Protein AF-A0A2I0NKS4-F1 (afdb_monomer)

Secondary structure (DSSP, 8-state):
--PPPPPHHHHHHHHHHH-S-SEEETTEEE-HHHHHHHHHHHHHSTTSEEE--TT-S-GGG--S-HHHHHHHHHT--THHHHHHHHHHHHTTSEEEEEEE-TTT--EEEEEEE-GGG--

Structure (mmCIF, N/CA/C/O backbone):
data_AF-A0A2I0NKS4-F1
#
_entry.id   AF-A0A2I0NKS4-F1
#
loo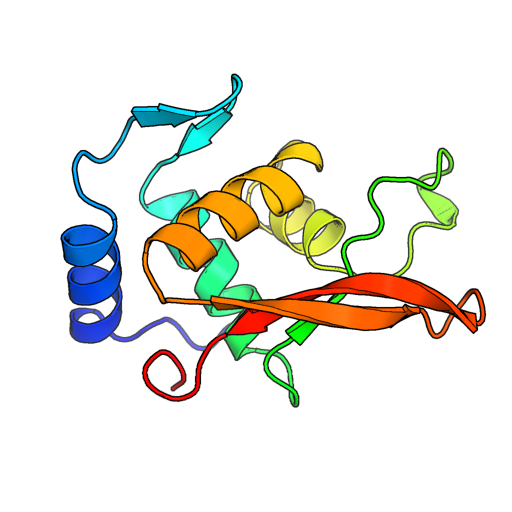p_
_atom_site.group_PDB
_atom_site.id
_atom_site.type_symbol
_atom_site.label_atom_id
_atom_site.label_alt_id
_atom_site.label_comp_id
_atom_site.label_asym_id
_atom_site.label_entity_id
_atom_site.label_seq_id
_atom_site.pdbx_PDB_ins_code
_atom_site.Cartn_x
_atom_site.Cartn_y
_atom_site.Cartn_z
_atom_site.occupancy
_atom_site.B_iso_or_equiv
_atom_site.auth_seq_id
_atom_site.auth_comp_id
_atom_site.auth_asym_id
_atom_site.auth_atom_id
_atom_site.pdbx_PDB_model_num
ATOM 1 N N . MET A 1 1 ? 7.095 7.173 13.480 1.00 52.62 1 MET A N 1
ATOM 2 C CA . MET A 1 1 ? 6.433 5.854 13.555 1.00 52.62 1 MET A CA 1
ATOM 3 C C . MET A 1 1 ? 7.513 4.798 13.375 1.00 52.62 1 MET A C 1
ATOM 5 O O . MET A 1 1 ? 8.328 4.960 12.477 1.00 52.62 1 MET A O 1
ATOM 9 N N . ASN A 1 2 ? 7.580 3.786 14.244 1.00 54.88 2 ASN A N 1
ATOM 10 C CA . ASN A 1 2 ? 8.520 2.673 14.080 1.00 54.88 2 ASN A CA 1
ATOM 11 C C . ASN A 1 2 ? 7.886 1.663 13.122 1.00 54.88 2 ASN A C 1
ATOM 13 O O . ASN A 1 2 ? 7.052 0.865 13.537 1.00 54.88 2 ASN A O 1
ATOM 17 N N . HIS A 1 3 ? 8.227 1.747 11.839 1.00 68.00 3 HIS A N 1
ATOM 18 C CA . HIS A 1 3 ? 7.816 0.741 10.866 1.00 68.00 3 HIS A CA 1
ATOM 19 C C . HIS A 1 3 ? 8.738 -0.470 10.991 1.00 68.00 3 HIS A C 1
ATOM 21 O O . HIS A 1 3 ? 9.958 -0.306 10.997 1.00 68.00 3 HIS A O 1
ATOM 27 N N . THR A 1 4 ? 8.171 -1.673 11.083 1.00 84.62 4 THR A N 1
ATOM 28 C CA . THR A 1 4 ? 8.947 -2.904 10.902 1.00 84.62 4 THR A CA 1
ATOM 29 C C . THR A 1 4 ? 9.423 -2.922 9.451 1.00 84.62 4 THR A C 1
ATOM 31 O O . THR A 1 4 ? 8.567 -2.966 8.563 1.00 84.62 4 THR A O 1
ATOM 34 N N . 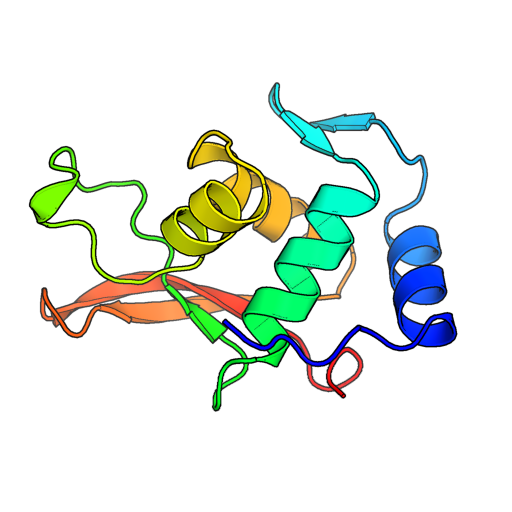PRO A 1 5 ? 10.739 -2.87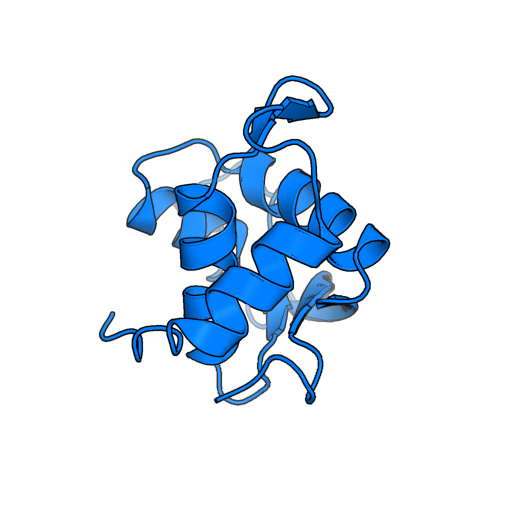2 9.178 1.00 93.12 5 PRO A N 1
ATOM 35 C CA . PRO A 1 5 ? 11.232 -2.854 7.808 1.00 93.12 5 PRO A CA 1
ATOM 36 C C . PRO A 1 5 ? 10.750 -4.087 7.047 1.00 93.12 5 PRO A C 1
ATOM 38 O O . PRO A 1 5 ? 10.771 -5.192 7.595 1.00 93.12 5 PRO A O 1
ATOM 41 N N . ILE A 1 6 ? 10.319 -3.905 5.801 1.00 96.25 6 ILE A N 1
ATOM 42 C CA . ILE A 1 6 ? 9.889 -5.029 4.965 1.00 96.25 6 ILE A CA 1
ATOM 43 C C . ILE A 1 6 ? 11.067 -5.984 4.693 1.00 96.25 6 ILE A C 1
ATOM 45 O O . ILE A 1 6 ? 12.160 -5.519 4.339 1.00 96.25 6 ILE A O 1
ATOM 49 N N . PRO A 1 7 ? 10.881 -7.312 4.831 1.00 97.19 7 PRO A N 1
ATOM 50 C CA . PRO A 1 7 ? 11.903 -8.289 4.482 1.00 97.19 7 PRO A CA 1
ATOM 51 C C . PRO A 1 7 ? 12.384 -8.118 3.029 1.00 97.19 7 PRO A C 1
ATOM 53 O O . PRO A 1 7 ? 11.555 -7.963 2.127 1.00 97.19 7 PRO A O 1
ATOM 56 N N . PRO A 1 8 ? 13.705 -8.165 2.754 1.00 96.31 8 PRO A N 1
ATOM 57 C CA . PRO A 1 8 ? 14.234 -7.905 1.413 1.00 96.31 8 PRO A CA 1
ATOM 58 C C . PRO A 1 8 ? 13.690 -8.834 0.323 1.00 96.31 8 PRO A C 1
ATOM 60 O O . PRO A 1 8 ? 13.489 -8.395 -0.805 1.00 96.31 8 PRO A O 1
ATOM 63 N N . ASN A 1 9 ? 13.440 -10.105 0.648 1.00 97.00 9 ASN A N 1
ATOM 64 C CA . ASN A 1 9 ? 12.835 -11.073 -0.268 1.00 97.00 9 ASN A CA 1
ATOM 65 C C . ASN A 1 9 ? 11.412 -10.653 -0.658 1.00 97.00 9 ASN A C 1
ATOM 67 O O . ASN A 1 9 ? 11.128 -10.524 -1.843 1.00 97.00 9 ASN A O 1
ATOM 71 N N . LEU A 1 10 ? 10.574 -10.326 0.329 1.00 97.44 10 LEU A N 1
ATOM 72 C CA . LEU A 1 10 ? 9.193 -9.908 0.096 1.00 97.44 10 LEU A CA 1
ATOM 73 C C . LEU A 1 10 ? 9.120 -8.595 -0.698 1.00 97.44 10 LEU A C 1
ATOM 75 O O . LEU A 1 10 ? 8.292 -8.433 -1.591 1.00 97.44 10 LEU A O 1
ATOM 79 N N . LEU A 1 11 ? 10.033 -7.663 -0.415 1.00 96.88 11 LEU A N 1
ATOM 80 C CA . LEU A 1 11 ? 10.134 -6.409 -1.156 1.00 96.88 11 LEU A CA 1
ATOM 81 C C . LEU A 1 11 ? 10.565 -6.622 -2.615 1.00 96.88 11 LEU A C 1
ATOM 83 O O . LEU A 1 11 ? 10.033 -5.973 -3.516 1.00 96.88 11 LEU A O 1
ATOM 87 N N . ASN A 1 12 ? 11.512 -7.530 -2.860 1.00 97.38 12 ASN A N 1
ATOM 88 C CA . ASN A 1 12 ? 11.924 -7.886 -4.217 1.00 97.38 12 ASN A CA 1
ATOM 89 C C . ASN A 1 12 ? 10.786 -8.564 -4.988 1.00 97.38 12 ASN A C 1
ATOM 91 O O . ASN A 1 12 ? 10.583 -8.241 -6.158 1.00 97.38 12 ASN A O 1
ATOM 95 N N . ASP A 1 13 ? 10.010 -9.429 -4.337 1.00 97.88 13 ASP A N 1
ATOM 96 C CA . ASP A 1 13 ? 8.838 -10.063 -4.944 1.00 97.88 13 ASP A CA 1
ATOM 97 C C . ASP A 1 13 ? 7.785 -9.022 -5.341 1.00 97.88 13 ASP A C 1
ATOM 99 O O . ASP A 1 13 ? 7.254 -9.074 -6.453 1.00 97.88 13 ASP A O 1
ATOM 103 N N . ALA A 1 14 ? 7.555 -8.011 -4.496 1.00 97.44 14 ALA A N 1
ATOM 104 C CA . ALA A 1 14 ? 6.650 -6.908 -4.807 1.00 97.44 14 ALA A CA 1
ATOM 105 C C . ALA A 1 14 ? 7.133 -6.122 -6.036 1.00 97.44 14 ALA A C 1
ATOM 107 O O . ALA A 1 14 ? 6.356 -5.837 -6.949 1.00 97.44 14 ALA A O 1
ATOM 108 N N . TYR A 1 15 ? 8.432 -5.813 -6.111 1.00 97.81 15 TYR A N 1
ATOM 109 C CA . TYR A 1 15 ? 9.010 -5.135 -7.274 1.00 97.81 15 TYR A CA 1
ATOM 110 C C . TYR A 1 15 ? 8.908 -5.961 -8.554 1.00 97.81 15 TYR A C 1
ATOM 112 O O . TYR A 1 15 ? 8.604 -5.399 -9.607 1.00 97.81 15 TYR A O 1
ATOM 120 N N . ASN A 1 16 ? 9.148 -7.269 -8.473 1.00 97.19 16 ASN A N 1
ATOM 121 C CA . ASN A 1 16 ? 9.043 -8.171 -9.615 1.00 97.19 16 ASN A CA 1
ATOM 122 C C . ASN A 1 16 ? 7.605 -8.251 -10.130 1.00 97.19 16 ASN A C 1
ATOM 124 O O . ASN A 1 16 ? 7.391 -8.261 -11.339 1.00 97.19 16 ASN A O 1
ATOM 128 N N . ARG A 1 17 ? 6.627 -8.264 -9.219 1.00 96.56 17 ARG A N 1
ATOM 129 C CA . ARG A 1 17 ? 5.210 -8.360 -9.569 1.00 96.56 17 ARG A CA 1
ATOM 130 C C . ARG A 1 17 ? 4.662 -7.086 -10.202 1.00 96.56 17 ARG A C 1
ATOM 132 O O . ARG A 1 17 ? 3.871 -7.167 -11.132 1.00 96.56 17 ARG A O 1
ATOM 139 N N . ILE A 1 18 ? 5.116 -5.926 -9.730 1.00 96.69 18 ILE A N 1
ATOM 140 C CA . ILE A 1 18 ? 4.766 -4.624 -10.315 1.00 96.69 18 ILE A CA 1
ATOM 141 C C . ILE A 1 18 ? 5.471 -4.433 -11.668 1.00 96.69 18 ILE A C 1
ATOM 143 O O . ILE A 1 18 ? 4.863 -3.962 -12.624 1.00 96.69 18 ILE A O 1
ATOM 147 N N . GLY A 1 19 ? 6.750 -4.812 -11.756 1.00 93.88 19 GLY A N 1
ATOM 148 C CA . GLY A 1 19 ? 7.556 -4.702 -12.969 1.00 93.88 19 GLY A CA 1
ATOM 149 C C . GLY A 1 19 ? 7.886 -3.260 -13.389 1.00 93.88 19 GLY A C 1
ATOM 150 O O . GLY A 1 19 ? 7.295 -2.284 -12.934 1.00 93.88 19 GLY A O 1
ATOM 151 N N . GLY A 1 20 ? 8.889 -3.108 -14.262 1.00 91.12 20 GLY A N 1
ATOM 152 C CA . GLY A 1 20 ? 9.127 -1.857 -15.002 1.00 91.12 20 GLY A CA 1
ATOM 153 C C . GLY A 1 20 ? 9.442 -0.601 -14.172 1.00 91.12 20 GLY A C 1
ATOM 154 O O . GLY A 1 20 ? 9.193 0.507 -14.638 1.00 91.12 20 GLY A O 1
ATOM 155 N N . LEU A 1 21 ? 9.963 -0.738 -12.948 1.00 93.44 21 LEU A N 1
ATOM 156 C CA . LEU A 1 21 ? 10.228 0.399 -12.057 1.00 93.44 21 LEU A CA 1
ATOM 157 C C . LEU A 1 21 ? 11.541 1.141 -12.394 1.00 93.44 21 LEU A C 1
ATOM 159 O O . LEU A 1 21 ? 12.565 0.482 -12.588 1.00 93.44 21 LEU A O 1
ATOM 163 N N . PRO A 1 22 ? 11.574 2.489 -12.319 1.00 96.12 22 PRO A N 1
ATOM 164 C CA . PRO A 1 22 ? 10.444 3.384 -12.067 1.00 96.12 22 PRO A CA 1
ATOM 165 C C . PRO A 1 22 ? 9.631 3.683 -13.339 1.00 96.12 22 PRO A C 1
ATOM 167 O O . PRO A 1 22 ? 10.180 3.729 -14.437 1.00 96.12 22 PRO A O 1
ATOM 170 N N . PHE A 1 23 ? 8.343 3.995 -13.183 1.00 96.25 23 PHE A N 1
ATOM 171 C CA . PHE A 1 23 ? 7.479 4.435 -14.287 1.00 96.25 23 PHE A CA 1
ATOM 172 C C . PHE A 1 23 ? 6.516 5.545 -13.856 1.00 96.25 23 PHE A C 1
ATOM 174 O O . PHE A 1 23 ? 6.279 5.766 -12.669 1.00 96.25 23 PHE A O 1
ATOM 181 N N . LYS A 1 24 ? 5.944 6.270 -14.824 1.00 94.75 24 LYS A N 1
ATOM 182 C CA . LYS A 1 24 ? 4.890 7.260 -14.560 1.00 94.75 24 LYS A CA 1
ATOM 183 C C . LYS A 1 24 ? 3.514 6.621 -14.709 1.00 94.75 24 LYS A C 1
ATOM 185 O O . LYS A 1 24 ? 3.212 6.063 -15.756 1.00 94.75 24 LYS A O 1
ATOM 190 N N . HIS A 1 25 ? 2.653 6.807 -13.715 1.00 93.38 25 HIS A N 1
ATOM 191 C CA . HIS A 1 25 ? 1.249 6.411 -13.769 1.00 93.38 25 HIS A CA 1
ATOM 192 C C . HIS A 1 25 ? 0.372 7.586 -13.329 1.00 93.38 25 HIS A C 1
ATOM 194 O O . HIS A 1 25 ? 0.555 8.146 -12.247 1.00 93.38 25 HIS A O 1
ATOM 200 N N . ARG A 1 26 ? -0.552 8.019 -14.200 1.00 90.12 26 ARG A N 1
ATOM 201 C CA . ARG A 1 26 ? -1.471 9.156 -13.958 1.00 90.12 26 ARG A CA 1
ATOM 202 C C . ARG A 1 26 ? -0.771 10.427 -13.432 1.00 90.12 26 ARG A C 1
ATOM 204 O O . ARG A 1 26 ? -1.319 11.157 -12.608 1.00 90.12 26 ARG A O 1
ATO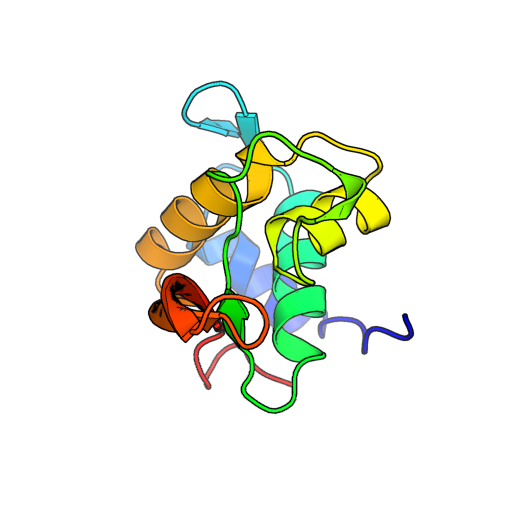M 211 N N . GLY A 1 27 ? 0.446 10.686 -13.921 1.00 88.38 27 GLY A N 1
ATOM 212 C CA . GLY A 1 27 ? 1.261 11.858 -13.572 1.00 88.38 27 GLY A CA 1
ATOM 213 C C . GLY A 1 27 ? 2.130 11.718 -12.315 1.00 88.38 27 GLY A C 1
ATOM 214 O O . GLY A 1 27 ? 2.898 12.632 -12.028 1.00 88.38 27 GLY A O 1
ATOM 215 N N . ILE A 1 28 ? 2.067 10.594 -11.593 1.00 89.25 28 ILE A N 1
ATOM 216 C CA . ILE A 1 28 ? 2.919 10.304 -10.430 1.00 89.25 28 ILE A CA 1
ATOM 217 C C . ILE A 1 28 ? 4.023 9.319 -10.817 1.00 89.25 28 ILE A C 1
ATOM 219 O O . ILE A 1 28 ? 3.791 8.376 -11.571 1.00 89.25 28 ILE A O 1
ATOM 223 N N . MET A 1 29 ? 5.229 9.544 -10.293 1.00 94.31 29 MET A N 1
ATOM 224 C CA . MET A 1 29 ? 6.339 8.599 -10.404 1.00 94.31 29 MET A CA 1
ATOM 225 C C . MET A 1 29 ? 6.135 7.445 -9.417 1.00 94.31 29 MET A C 1
ATOM 227 O O . MET A 1 29 ? 6.157 7.663 -8.205 1.00 94.31 29 MET A O 1
ATOM 231 N N . ILE A 1 30 ? 5.968 6.234 -9.938 1.00 95.69 30 ILE A N 1
ATOM 232 C CA . ILE A 1 30 ? 5.981 4.991 -9.171 1.00 95.69 30 ILE A CA 1
ATOM 233 C C . ILE A 1 30 ? 7.427 4.519 -9.100 1.00 95.69 30 ILE A C 1
ATOM 235 O O . ILE A 1 30 ? 8.042 4.188 -10.114 1.00 95.69 30 ILE A O 1
ATOM 239 N N . ASN A 1 31 ? 7.993 4.537 -7.899 1.00 96.19 31 ASN A N 1
ATOM 240 C CA . ASN A 1 31 ? 9.356 4.103 -7.637 1.00 96.19 31 ASN A CA 1
ATOM 241 C C . ASN A 1 31 ? 9.390 3.124 -6.454 1.00 96.19 31 ASN A C 1
ATOM 243 O O . ASN A 1 31 ? 8.406 2.937 -5.737 1.00 96.19 31 ASN A O 1
ATOM 247 N N . ARG A 1 32 ? 10.555 2.504 -6.261 1.00 96.25 32 ARG A N 1
ATOM 248 C CA . ARG A 1 32 ? 10.803 1.521 -5.199 1.00 96.25 32 ARG A CA 1
ATOM 249 C C . ARG A 1 32 ? 10.494 2.066 -3.804 1.00 96.25 32 ARG A C 1
ATOM 251 O O . ARG A 1 32 ? 9.888 1.379 -2.994 1.00 96.25 32 ARG A O 1
ATOM 258 N N . GLU A 1 33 ? 10.862 3.317 -3.550 1.00 95.44 33 GLU A N 1
ATOM 259 C CA . GLU A 1 33 ? 10.649 3.977 -2.263 1.00 95.44 33 GLU A CA 1
ATOM 260 C C . GLU A 1 33 ? 9.161 4.171 -1.938 1.00 95.44 33 GLU A C 1
ATOM 262 O O . GLU A 1 33 ? 8.736 3.872 -0.826 1.00 95.44 33 GLU A O 1
ATOM 267 N N . LEU A 1 34 ? 8.350 4.592 -2.915 1.00 95.62 34 LEU A N 1
ATOM 268 C CA . LEU A 1 34 ? 6.907 4.754 -2.742 1.00 95.62 34 LEU A CA 1
ATOM 269 C C . LEU A 1 34 ? 6.216 3.419 -2.452 1.00 95.62 34 LEU A C 1
ATOM 271 O O . LEU A 1 34 ? 5.354 3.357 -1.576 1.00 95.62 34 LEU A O 1
ATOM 275 N N . ILE A 1 35 ? 6.607 2.357 -3.159 1.00 96.94 35 ILE A N 1
ATOM 276 C CA . ILE A 1 35 ? 6.095 0.999 -2.930 1.00 96.94 35 ILE A CA 1
ATOM 277 C C . ILE A 1 35 ? 6.463 0.534 -1.522 1.00 96.94 35 ILE A C 1
ATOM 279 O O . ILE A 1 35 ? 5.576 0.188 -0.743 1.00 96.94 35 ILE A O 1
ATOM 283 N N . LYS A 1 36 ? 7.756 0.607 -1.179 1.00 97.06 36 LYS A N 1
ATOM 284 C CA . LYS A 1 36 ? 8.279 0.212 0.130 1.00 97.06 36 LYS A CA 1
ATOM 285 C C . LYS A 1 36 ? 7.545 0.929 1.263 1.00 97.06 36 LYS A C 1
ATOM 287 O O . LYS A 1 36 ? 6.985 0.270 2.133 1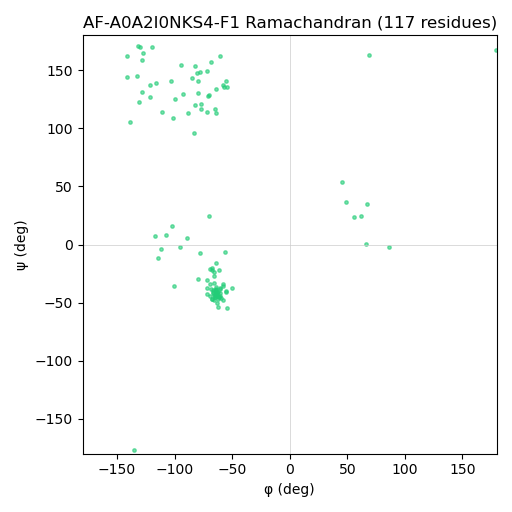.00 97.06 36 LYS A O 1
ATOM 292 N N . ALA A 1 37 ? 7.502 2.260 1.221 1.00 95.94 37 ALA A N 1
ATOM 293 C CA . ALA A 1 37 ? 6.866 3.059 2.262 1.00 95.94 37 ALA A CA 1
ATOM 294 C C . ALA A 1 37 ? 5.374 2.729 2.397 1.00 95.94 37 ALA A C 1
ATOM 296 O O . ALA A 1 37 ? 4.874 2.586 3.506 1.00 95.94 37 ALA A O 1
ATOM 297 N N . THR A 1 38 ? 4.662 2.554 1.279 1.00 96.31 38 THR A N 1
ATOM 298 C CA . THR A 1 38 ? 3.233 2.207 1.303 1.00 96.31 38 THR A CA 1
ATOM 299 C C . THR A 1 38 ? 2.996 0.856 1.979 1.00 96.31 38 THR A C 1
ATOM 301 O O . THR A 1 38 ? 2.132 0.757 2.849 1.00 96.31 38 THR A O 1
ATOM 304 N N . MET A 1 39 ? 3.779 -0.169 1.627 1.00 97.56 39 MET A N 1
ATOM 305 C CA . MET A 1 39 ? 3.662 -1.496 2.236 1.00 97.56 39 MET A CA 1
ATOM 306 C C . MET A 1 39 ? 4.011 -1.466 3.727 1.00 97.56 39 MET A C 1
ATOM 308 O O . MET A 1 39 ? 3.267 -2.010 4.534 1.00 97.56 39 MET A O 1
ATOM 312 N N . GLU A 1 40 ? 5.095 -0.789 4.114 1.00 97.12 40 GLU A N 1
ATOM 313 C CA . GLU A 1 40 ? 5.518 -0.656 5.518 1.00 97.12 40 GLU A CA 1
ATOM 314 C C . GLU A 1 40 ? 4.501 0.123 6.370 1.00 97.12 40 GLU A C 1
ATOM 316 O O . GLU A 1 40 ? 4.259 -0.218 7.531 1.00 97.12 40 GLU A O 1
ATOM 321 N N . ILE A 1 41 ? 3.865 1.151 5.801 1.00 95.88 41 ILE A N 1
ATOM 322 C CA . ILE A 1 41 ? 2.793 1.910 6.456 1.00 95.88 41 ILE A CA 1
ATOM 323 C C . ILE A 1 41 ? 1.565 1.027 6.686 1.00 95.88 41 ILE A C 1
ATOM 325 O O . ILE A 1 41 ? 1.021 1.032 7.790 1.00 95.88 41 ILE A O 1
ATOM 329 N N . LEU A 1 42 ? 1.127 0.279 5.670 1.00 95.81 42 LEU A N 1
ATOM 330 C CA . LEU A 1 42 ? -0.023 -0.614 5.798 1.00 95.81 42 LEU A CA 1
ATOM 331 C C . LEU A 1 42 ? 0.277 -1.758 6.767 1.00 95.81 42 LEU A C 1
ATOM 333 O O . LEU A 1 42 ? -0.547 -2.054 7.628 1.00 95.81 42 LEU A O 1
ATOM 337 N N . ASN A 1 43 ? 1.465 -2.362 6.684 1.00 96.69 43 ASN A N 1
ATOM 338 C CA . ASN A 1 43 ? 1.847 -3.467 7.554 1.00 96.69 43 ASN A CA 1
ATOM 339 C C . ASN A 1 43 ? 1.966 -3.050 9.027 1.00 96.69 43 ASN A C 1
ATOM 341 O O . ASN A 1 43 ? 1.734 -3.868 9.911 1.00 96.69 43 ASN A O 1
ATOM 345 N N . ALA A 1 44 ? 2.271 -1.785 9.318 1.00 94.75 44 ALA A N 1
ATOM 346 C CA . ALA A 1 44 ? 2.310 -1.291 10.693 1.00 94.75 44 ALA A CA 1
ATOM 347 C C . ALA A 1 44 ? 0.922 -1.244 11.366 1.00 94.75 44 ALA A C 1
ATOM 349 O O . ALA A 1 44 ? 0.843 -1.251 12.593 1.00 94.75 44 ALA A O 1
ATOM 350 N N . GLU A 1 45 ? -0.171 -1.230 10.597 1.00 92.81 45 GLU A N 1
ATOM 351 C CA . GLU A 1 45 ? -1.519 -1.199 11.163 1.00 92.81 45 GLU A CA 1
ATOM 352 C C . GLU A 1 45 ? -1.980 -2.568 11.666 1.00 92.81 45 GLU A C 1
ATOM 354 O O . GLU A 1 45 ? -1.664 -3.615 11.095 1.00 92.81 45 GLU A O 1
ATOM 359 N N . SER A 1 46 ? -2.805 -2.566 12.716 1.00 90.75 46 SER A N 1
ATOM 360 C CA . SER A 1 46 ? -3.384 -3.788 13.288 1.00 90.75 46 SER A CA 1
ATOM 361 C C . SER A 1 46 ? -4.229 -4.554 12.267 1.00 90.75 46 SER A C 1
ATOM 363 O O . SER A 1 46 ? -4.043 -5.752 12.085 1.00 90.75 46 SER A O 1
ATOM 365 N N . ASN A 1 47 ? -5.089 -3.842 11.536 1.00 91.44 47 ASN A N 1
ATOM 366 C CA . ASN A 1 47 ? -5.952 -4.413 10.497 1.00 91.44 47 ASN A CA 1
ATOM 367 C C . ASN A 1 47 ? -5.302 -4.430 9.107 1.00 91.44 47 ASN A C 1
ATOM 369 O O . ASN A 1 47 ? -5.967 -4.750 8.121 1.00 91.44 47 ASN A O 1
ATOM 373 N N . LYS A 1 48 ? -4.021 -4.046 9.020 1.00 94.62 48 LYS A N 1
ATOM 374 C CA . LYS A 1 48 ? -3.258 -3.945 7.768 1.00 94.62 48 LYS A CA 1
ATOM 375 C C . LYS A 1 48 ? -3.912 -3.044 6.719 1.00 94.62 48 LYS A C 1
ATOM 377 O O . LYS A 1 48 ? -3.690 -3.204 5.522 1.00 94.62 48 LYS A O 1
ATOM 382 N N . SER A 1 49 ? -4.752 -2.109 7.163 1.00 93.75 49 SER A N 1
ATOM 383 C CA . SER A 1 49 ? -5.573 -1.281 6.291 1.00 93.75 49 SER A CA 1
ATOM 384 C C . SER A 1 49 ? -5.671 0.153 6.772 1.00 93.75 49 SER A C 1
ATOM 386 O O . SER A 1 49 ? -5.816 0.381 7.971 1.00 93.75 49 SER A O 1
ATOM 388 N N . LEU A 1 50 ? -5.708 1.100 5.837 1.00 92.12 50 LEU A N 1
ATOM 389 C CA . LEU A 1 50 ? -5.910 2.517 6.131 1.00 92.12 50 LEU A CA 1
ATOM 390 C C . LEU A 1 50 ? -6.963 3.144 5.214 1.00 92.12 50 LEU A C 1
ATOM 392 O O . LEU A 1 50 ? -7.021 2.801 4.029 1.00 92.12 50 LEU A O 1
ATOM 396 N N . PRO A 1 51 ? -7.765 4.096 5.723 1.00 91.00 51 PRO A N 1
ATOM 397 C CA . PRO A 1 51 ? -8.626 4.915 4.881 1.00 91.00 51 PRO A CA 1
ATOM 398 C C . PRO A 1 51 ? -7.795 5.859 3.998 1.00 91.00 51 PRO A C 1
ATOM 400 O O . PRO A 1 51 ? -6.669 6.230 4.335 1.00 91.00 51 PRO A O 1
ATOM 403 N N . GLN A 1 52 ? -8.383 6.291 2.886 1.00 88.00 52 GLN A N 1
ATOM 404 C CA . GLN A 1 52 ? -7.877 7.338 2.006 1.00 88.00 52 GLN A CA 1
ATOM 405 C C . GLN A 1 52 ? -8.786 8.565 2.109 1.00 88.00 52 GLN A C 1
ATOM 407 O O . GLN A 1 52 ? -9.946 8.541 1.692 1.00 88.00 52 GLN A O 1
ATOM 412 N N . ASN A 1 53 ? -8.261 9.666 2.643 1.00 78.81 53 ASN A N 1
ATOM 413 C CA . ASN A 1 53 ? -9.074 10.819 3.043 1.00 78.81 53 ASN A CA 1
ATOM 414 C C . ASN A 1 53 ? -9.031 11.998 2.055 1.00 78.81 53 ASN A C 1
ATOM 416 O O . ASN A 1 53 ? -9.488 13.096 2.380 1.00 78.81 53 ASN A O 1
ATOM 420 N N . HIS A 1 54 ? -8.561 11.762 0.826 1.00 63.81 54 HIS A N 1
ATOM 421 C CA . HIS A 1 54 ? -8.225 12.766 -0.197 1.00 63.81 54 HIS A CA 1
ATOM 422 C C . HIS A 1 54 ? -9.368 13.750 -0.581 1.00 63.81 54 HIS A C 1
ATOM 424 O O . HIS A 1 54 ? -9.147 14.705 -1.322 1.00 63.81 54 HIS A O 1
ATOM 430 N N . ARG A 1 55 ? -10.605 13.578 -0.096 1.00 56.19 55 ARG A N 1
ATOM 431 C CA . ARG A 1 55 ? -11.744 14.455 -0.437 1.00 56.19 55 ARG A CA 1
ATOM 432 C C . ARG A 1 55 ? -12.045 15.591 0.550 1.00 56.19 55 ARG A C 1
ATOM 434 O O . ARG A 1 55 ? -12.931 16.386 0.254 1.00 56.19 55 ARG A O 1
ATOM 441 N N . ASN A 1 56 ? -11.332 15.725 1.670 1.00 47.09 56 ASN A N 1
ATOM 442 C CA . ASN A 1 56 ? -11.607 16.799 2.635 1.00 47.09 56 ASN A CA 1
ATOM 443 C C . ASN A 1 56 ? -10.602 17.954 2.495 1.00 47.09 56 ASN A C 1
ATOM 445 O O . ASN A 1 56 ? -9.441 17.837 2.871 1.00 47.09 56 ASN A O 1
ATOM 449 N N . VAL A 1 57 ? -11.081 19.083 1.969 1.00 45.97 57 VAL A N 1
ATOM 450 C CA . VAL A 1 57 ? -10.345 20.322 1.634 1.00 45.97 57 VAL A CA 1
ATOM 451 C C . VAL A 1 57 ? -9.866 21.113 2.876 1.00 45.97 57 VAL A C 1
ATOM 453 O O . VAL A 1 57 ? -9.615 22.306 2.802 1.00 45.97 57 VAL A O 1
ATOM 456 N N . VAL A 1 58 ? -9.669 20.482 4.038 1.00 51.94 58 VAL A N 1
ATOM 457 C CA . VAL A 1 58 ? -9.110 21.164 5.223 1.00 51.94 58 VAL A CA 1
ATOM 458 C C . VAL A 1 58 ? -8.109 20.250 5.933 1.00 51.94 58 VAL A C 1
ATOM 460 O O . VAL A 1 58 ? -8.500 19.299 6.607 1.00 51.94 58 VAL A O 1
ATOM 463 N N . TRP A 1 59 ? -6.817 20.566 5.777 1.00 53.03 59 TRP A N 1
ATOM 464 C CA . TRP A 1 59 ? -5.650 19.837 6.308 1.00 53.03 59 TRP A CA 1
ATOM 465 C C . TRP A 1 59 ? -5.741 19.530 7.811 1.00 53.03 59 TRP A C 1
ATOM 467 O O . TRP A 1 59 ? -5.374 18.441 8.247 1.00 53.03 59 TRP A O 1
ATOM 477 N N . GLU A 1 60 ? -6.294 20.463 8.584 1.00 54.94 60 GLU A N 1
ATOM 478 C CA . GLU A 1 60 ? -6.454 20.369 10.042 1.00 54.94 60 GLU A CA 1
ATOM 479 C C . GLU A 1 60 ? -7.466 19.286 10.451 1.00 54.94 60 GLU A C 1
ATOM 481 O O . GLU A 1 60 ? -7.408 18.741 11.553 1.00 54.94 60 GLU A O 1
ATOM 486 N N . ASN A 1 61 ? -8.355 18.912 9.524 1.00 55.06 61 ASN A N 1
ATOM 487 C CA . ASN A 1 61 ? -9.440 17.966 9.750 1.00 55.06 61 ASN A CA 1
ATOM 488 C C . ASN A 1 61 ? -9.269 16.644 8.999 1.00 55.06 61 ASN A C 1
ATOM 490 O O . ASN A 1 61 ? -10.083 15.740 9.206 1.00 55.06 61 ASN A O 1
ATOM 494 N N . THR A 1 62 ? -8.233 16.485 8.163 1.00 60.00 62 THR A N 1
ATOM 495 C CA . THR A 1 62 ? -7.957 15.205 7.499 1.00 60.00 62 THR A CA 1
ATOM 496 C C . THR A 1 62 ? -7.612 14.168 8.578 1.00 60.00 62 THR A C 1
ATOM 498 O O . THR A 1 62 ? -6.610 14.317 9.287 1.00 60.00 62 THR A O 1
ATOM 501 N N . PRO A 1 63 ? -8.455 13.139 8.784 1.00 70.56 63 PRO A N 1
ATOM 502 C CA . PRO A 1 63 ? -8.141 12.069 9.718 1.00 70.56 63 PRO A CA 1
ATOM 503 C C . PRO A 1 63 ? -6.864 11.353 9.293 1.00 70.56 63 PRO A C 1
ATOM 505 O O . PRO A 1 63 ? -6.431 11.444 8.142 1.00 70.56 63 PRO A O 1
ATOM 508 N N . ASP A 1 64 ? -6.280 10.622 10.237 1.00 82.06 64 ASP A N 1
ATOM 509 C CA . ASP A 1 64 ? -5.199 9.705 9.909 1.00 82.06 64 ASP A CA 1
ATOM 510 C C . ASP A 1 64 ? -5.651 8.714 8.819 1.00 82.06 64 ASP A C 1
ATOM 512 O O . ASP A 1 64 ? -6.816 8.304 8.767 1.00 82.06 64 ASP A O 1
ATOM 516 N N . GLY A 1 65 ? -4.746 8.420 7.895 1.00 88.44 65 GLY A N 1
ATOM 517 C CA . GLY A 1 65 ? -5.034 7.729 6.647 1.00 88.44 65 GLY A CA 1
ATOM 518 C C . GLY A 1 65 ? -3.780 7.561 5.802 1.00 88.44 65 GLY A C 1
ATOM 519 O O . GLY A 1 65 ? -2.740 8.173 6.062 1.00 88.44 65 GLY A O 1
ATOM 520 N N . LEU A 1 66 ? -3.878 6.720 4.775 1.00 91.06 66 LEU A N 1
ATOM 521 C CA . LEU A 1 66 ? -2.737 6.346 3.943 1.00 91.06 66 LEU A CA 1
ATOM 522 C C . LEU A 1 66 ? -2.107 7.564 3.249 1.00 91.06 66 LEU A C 1
ATOM 524 O O . LEU A 1 66 ? -0.888 7.682 3.169 1.00 91.06 66 LEU A O 1
ATOM 528 N N . ASP A 1 67 ? -2.939 8.505 2.804 1.00 88.81 67 ASP A N 1
ATOM 529 C CA . ASP A 1 67 ? -2.540 9.765 2.174 1.00 88.81 67 ASP A CA 1
ATOM 530 C C . ASP A 1 67 ? -1.693 10.651 3.085 1.00 88.81 67 ASP A C 1
ATOM 532 O O . ASP A 1 67 ? -0.660 11.170 2.653 1.00 88.81 67 ASP A O 1
ATOM 536 N N . LYS A 1 68 ? -2.086 10.784 4.355 1.00 87.56 68 LYS A N 1
ATOM 537 C CA . LYS A 1 68 ? -1.329 11.559 5.338 1.00 87.56 68 LYS A CA 1
ATOM 538 C C . LYS A 1 68 ? 0.012 10.895 5.649 1.00 87.56 68 LYS A C 1
ATOM 540 O O . LYS A 1 68 ? 1.041 11.563 5.599 1.00 87.56 68 LYS A O 1
ATOM 545 N N . ARG A 1 69 ? 0.014 9.584 5.896 1.00 91.06 69 ARG A N 1
ATOM 546 C CA . ARG A 1 69 ? 1.225 8.852 6.289 1.00 91.06 69 ARG A CA 1
ATOM 547 C C . ARG A 1 69 ? 2.256 8.748 5.167 1.00 91.06 69 ARG A C 1
ATOM 549 O O . ARG A 1 69 ? 3.442 8.913 5.428 1.00 91.06 69 ARG A O 1
ATOM 556 N N . ILE A 1 70 ? 1.830 8.555 3.915 1.00 91.50 70 ILE A N 1
ATOM 557 C CA . ILE A 1 70 ? 2.744 8.595 2.759 1.00 91.50 70 ILE A CA 1
ATOM 558 C C . ILE A 1 70 ? 3.346 9.994 2.600 1.00 91.50 70 ILE A C 1
ATOM 560 O O . ILE A 1 70 ? 4.550 10.122 2.375 1.00 91.50 70 ILE A O 1
ATOM 564 N N . LYS A 1 71 ? 2.526 11.046 2.737 1.00 88.31 71 LYS A N 1
ATOM 565 C CA . LYS A 1 71 ? 3.005 12.432 2.698 1.00 88.31 71 LYS A CA 1
ATOM 566 C C . LYS A 1 71 ? 4.065 12.689 3.765 1.00 88.31 71 LYS A C 1
ATOM 568 O O . LYS A 1 71 ? 5.100 13.252 3.434 1.00 88.31 71 LYS A O 1
ATOM 573 N N . GLU A 1 72 ? 3.818 12.280 5.005 1.00 89.31 72 GLU A N 1
ATOM 574 C CA . GLU A 1 72 ? 4.757 12.460 6.118 1.00 89.31 72 GLU A CA 1
ATOM 575 C C . GLU A 1 72 ? 6.031 11.626 5.936 1.00 89.31 72 GLU A C 1
ATOM 577 O O . GLU A 1 72 ? 7.127 12.137 6.148 1.00 89.31 72 GLU A O 1
ATOM 582 N N . SER A 1 73 ? 5.908 10.375 5.482 1.00 89.75 73 SER A N 1
ATOM 583 C CA . SER A 1 73 ? 7.050 9.475 5.299 1.00 89.75 73 SER A CA 1
ATOM 584 C C . SER A 1 73 ? 7.971 9.884 4.149 1.00 89.75 73 SER A C 1
ATOM 586 O O . SER A 1 73 ? 9.170 9.639 4.237 1.00 89.75 73 SER A O 1
ATOM 588 N N . LEU A 1 74 ? 7.432 10.454 3.068 1.00 88.81 74 LEU A N 1
ATOM 589 C CA . LEU A 1 74 ? 8.186 10.752 1.840 1.00 88.81 74 LEU A CA 1
ATOM 590 C C . LEU A 1 74 ? 8.264 12.250 1.521 1.00 88.81 74 LEU A C 1
ATOM 592 O O . LEU A 1 74 ? 8.689 12.622 0.428 1.00 88.81 74 LEU A O 1
ATOM 596 N N . ASN A 1 75 ? 7.799 13.106 2.437 1.00 85.62 75 ASN A N 1
ATOM 597 C CA . ASN A 1 75 ? 7.663 14.553 2.257 1.00 85.62 75 ASN A CA 1
ATOM 598 C C . ASN A 1 75 ? 7.027 14.930 0.900 1.00 85.62 75 ASN A C 1
ATOM 600 O O . ASN A 1 75 ? 7.606 15.655 0.088 1.00 85.62 75 ASN A O 1
ATOM 604 N N . THR A 1 76 ? 5.854 14.359 0.605 1.00 79.44 76 THR A N 1
ATOM 605 C CA . THR A 1 76 ? 5.263 14.391 -0.743 1.00 79.44 76 THR A CA 1
ATOM 606 C C . THR A 1 76 ? 3.763 14.716 -0.791 1.00 79.44 76 THR A C 1
ATOM 608 O O . THR A 1 76 ? 3.151 15.025 0.224 1.00 79.44 76 THR A O 1
ATOM 611 N N . ASP A 1 77 ? 3.159 14.700 -1.985 1.00 74.81 77 ASP A N 1
ATOM 612 C CA . ASP A 1 77 ? 1.743 15.020 -2.200 1.00 74.81 77 ASP A CA 1
ATOM 613 C C . ASP A 1 77 ? 0.795 13.846 -1.871 1.00 74.81 77 ASP A C 1
ATOM 615 O O . ASP A 1 77 ? 1.120 12.675 -2.077 1.00 74.81 77 ASP A O 1
ATOM 619 N N . GLN A 1 78 ? -0.414 14.167 -1.398 1.00 71.06 78 GLN A N 1
ATOM 620 C CA . GLN A 1 78 ? -1.429 13.203 -0.942 1.00 71.06 78 GLN A CA 1
ATOM 621 C C . GLN A 1 78 ? -2.046 12.371 -2.075 1.00 71.06 78 GLN A C 1
ATOM 623 O O . GLN A 1 78 ? -2.531 11.259 -1.836 1.00 71.06 78 GLN A O 1
ATOM 628 N N . ARG A 1 79 ? -1.968 12.842 -3.326 1.00 78.50 79 ARG A N 1
ATOM 629 C CA . ARG A 1 79 ? -2.474 12.119 -4.502 1.00 78.50 79 ARG A CA 1
ATOM 630 C C . ARG A 1 79 ? -1.791 10.786 -4.731 1.00 78.50 79 ARG A C 1
ATOM 632 O O . ARG A 1 79 ? -2.374 9.894 -5.355 1.00 78.50 79 ARG A O 1
ATOM 639 N N . ARG A 1 80 ? -0.585 10.623 -4.184 1.00 84.69 80 ARG A N 1
ATOM 640 C CA . ARG A 1 80 ? 0.174 9.383 -4.297 1.00 84.69 80 ARG A CA 1
ATOM 641 C C . ARG A 1 80 ? -0.557 8.198 -3.690 1.00 84.69 80 ARG A C 1
ATOM 643 O O . ARG A 1 80 ? -0.517 7.155 -4.318 1.00 84.69 80 ARG A O 1
ATOM 650 N N . ALA A 1 81 ? -1.269 8.352 -2.570 1.00 85.44 81 ALA A N 1
ATOM 651 C CA . ALA A 1 81 ? -1.940 7.229 -1.908 1.00 85.44 81 ALA A CA 1
ATOM 652 C C . ALA A 1 81 ? -3.007 6.566 -2.782 1.00 85.44 81 ALA A C 1
ATOM 654 O O . ALA A 1 81 ? -3.029 5.345 -2.900 1.00 85.44 81 ALA A O 1
ATOM 655 N N . ASN A 1 82 ? -3.859 7.353 -3.444 1.00 88.69 82 ASN A N 1
ATOM 656 C CA . ASN A 1 82 ? -4.871 6.782 -4.330 1.00 88.69 82 ASN A CA 1
ATOM 657 C C . ASN A 1 82 ? -4.220 6.071 -5.524 1.00 88.69 82 ASN A C 1
ATOM 659 O O . ASN A 1 82 ? -4.589 4.950 -5.843 1.00 88.69 82 ASN A O 1
ATOM 663 N N . ILE A 1 83 ? -3.218 6.702 -6.143 1.00 91.94 83 ILE A N 1
ATOM 664 C CA . ILE A 1 83 ? -2.558 6.156 -7.334 1.00 91.94 83 ILE A CA 1
ATOM 665 C C . ILE A 1 83 ? -1.727 4.910 -7.009 1.00 91.94 83 ILE A C 1
ATOM 667 O O . ILE A 1 83 ? -1.810 3.930 -7.737 1.00 91.94 83 ILE A O 1
ATOM 671 N N . ILE A 1 84 ? -0.943 4.921 -5.927 1.00 95.12 84 ILE A N 1
ATOM 672 C CA . ILE A 1 84 ? -0.147 3.750 -5.545 1.00 95.12 84 ILE A CA 1
ATOM 673 C C . ILE A 1 84 ? -1.042 2.585 -5.134 1.00 95.12 84 ILE A C 1
ATOM 675 O O . ILE A 1 84 ? -0.700 1.446 -5.412 1.00 95.12 84 ILE A O 1
ATOM 679 N N . SER A 1 85 ? -2.197 2.854 -4.523 1.00 94.81 85 SER A N 1
ATOM 680 C CA . SER A 1 85 ? -3.121 1.785 -4.144 1.00 94.81 85 SER A CA 1
ATOM 681 C C . SER A 1 85 ? -3.717 1.089 -5.360 1.00 94.81 85 SER A C 1
ATOM 683 O O . SER A 1 85 ? -3.802 -0.129 -5.342 1.00 94.81 85 SER A O 1
ATOM 685 N N . ASP A 1 86 ? -4.055 1.838 -6.415 1.00 94.69 86 ASP A N 1
ATOM 686 C CA . ASP A 1 86 ? -4.525 1.259 -7.681 1.00 94.69 86 ASP A CA 1
ATOM 687 C C . ASP A 1 86 ? -3.412 0.386 -8.315 1.00 94.69 86 ASP A C 1
ATOM 689 O O . ASP A 1 86 ? -3.650 -0.754 -8.695 1.00 94.69 86 ASP A O 1
ATOM 693 N N . VAL A 1 87 ? -2.158 0.865 -8.332 1.00 96.75 87 VAL A N 1
ATOM 694 C CA . VAL A 1 87 ? -1.004 0.101 -8.859 1.00 96.75 87 VAL A CA 1
ATOM 695 C C . VAL A 1 87 ? -0.734 -1.180 -8.059 1.00 96.75 87 VAL A C 1
ATOM 697 O O . VAL A 1 87 ? -0.430 -2.225 -8.629 1.00 96.75 87 VAL A O 1
ATOM 700 N N . LEU A 1 88 ? -0.810 -1.109 -6.729 1.00 97.69 88 LEU A N 1
ATOM 701 C CA . LEU A 1 88 ? -0.606 -2.274 -5.869 1.00 97.69 88 LEU A CA 1
ATOM 702 C C . LEU A 1 88 ? -1.778 -3.262 -5.956 1.00 97.69 88 LEU A C 1
ATOM 704 O O . LEU A 1 88 ? -1.563 -4.461 -5.785 1.00 97.69 88 LEU A O 1
ATOM 708 N N . GLU A 1 89 ? -2.998 -2.781 -6.201 1.00 97.81 89 GLU A N 1
ATOM 709 C CA . GLU A 1 89 ? -4.176 -3.626 -6.416 1.00 97.81 89 GLU A CA 1
ATOM 710 C C . GLU A 1 89 ? -4.044 -4.394 -7.735 1.00 97.81 89 GLU A C 1
ATOM 712 O O . GLU A 1 89 ? -4.193 -5.614 -7.743 1.00 97.81 89 GLU A O 1
ATOM 717 N N . GLU A 1 90 ? -3.660 -3.719 -8.823 1.00 97.06 90 GLU A N 1
ATOM 718 C CA . GLU A 1 90 ? -3.382 -4.353 -10.122 1.00 97.06 90 GLU A CA 1
ATOM 719 C C . GLU A 1 90 ? -2.287 -5.431 -10.021 1.00 97.06 90 GLU A C 1
ATOM 721 O O . GLU A 1 90 ? -2.359 -6.464 -10.688 1.00 97.06 90 GLU A O 1
ATOM 726 N N . ALA A 1 91 ? -1.294 -5.230 -9.148 1.00 97.12 91 ALA A N 1
ATOM 727 C CA . ALA A 1 91 ? -0.244 -6.210 -8.872 1.00 97.12 91 ALA A CA 1
ATOM 728 C C . ALA A 1 91 ? -0.690 -7.364 -7.945 1.00 97.12 91 ALA A C 1
ATOM 730 O O . ALA A 1 91 ? 0.066 -8.319 -7.748 1.00 97.12 91 ALA A O 1
ATOM 731 N N . GLY A 1 92 ? -1.892 -7.308 -7.363 1.00 97.88 92 GLY A N 1
ATOM 732 C CA . GLY A 1 92 ? -2.373 -8.289 -6.388 1.00 97.88 92 GLY A CA 1
ATOM 733 C C . GLY A 1 92 ? -1.607 -8.251 -5.063 1.00 97.88 92 GLY A C 1
ATOM 734 O O . GLY A 1 92 ? -1.357 -9.298 -4.475 1.00 97.88 92 GLY A O 1
ATOM 735 N N . ILE A 1 93 ? -1.1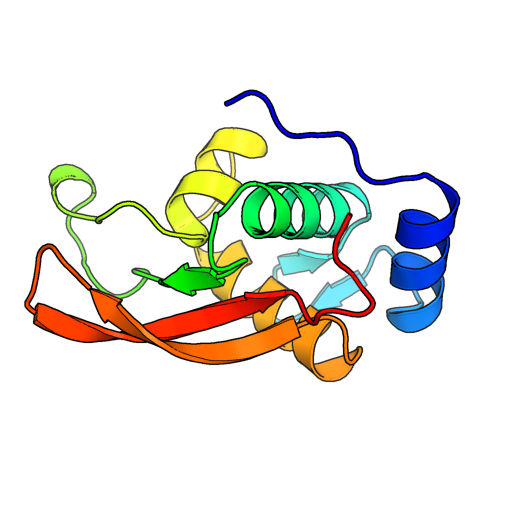82 -7.060 -4.626 1.00 98.31 93 ILE A N 1
ATOM 736 C CA . ILE A 1 93 ? -0.470 -6.830 -3.355 1.00 98.31 93 ILE A CA 1
ATOM 737 C C . ILE A 1 93 ? -1.421 -6.294 -2.279 1.00 98.31 93 ILE A C 1
ATOM 739 O O . ILE A 1 93 ? -1.300 -6.614 -1.093 1.00 98.31 93 ILE A O 1
ATOM 743 N N . VAL A 1 94 ? -2.384 -5.473 -2.690 1.00 98.31 94 VAL A N 1
ATOM 744 C CA . VAL A 1 94 ? -3.405 -4.894 -1.813 1.00 98.31 94 VAL A CA 1
ATOM 745 C C . VAL A 1 94 ? -4.799 -5.153 -2.371 1.00 98.31 94 VAL A C 1
ATOM 747 O O . VAL A 1 94 ? -4.966 -5.470 -3.543 1.00 98.31 94 VAL A O 1
ATOM 750 N N . GLU A 1 95 ? -5.800 -4.957 -1.524 1.00 97.56 95 GLU A N 1
ATOM 751 C CA . GLU A 1 95 ? -7.213 -4.906 -1.883 1.00 97.56 95 GLU A CA 1
ATOM 752 C C . GLU A 1 95 ? -7.762 -3.504 -1.583 1.00 97.56 95 GLU A C 1
ATOM 754 O O . GLU A 1 95 ? -7.450 -2.908 -0.538 1.00 97.56 95 GLU A O 1
ATOM 759 N N . ILE A 1 96 ? -8.596 -2.965 -2.478 1.00 96.00 96 ILE A N 1
ATOM 760 C CA . ILE A 1 96 ? -9.371 -1.759 -2.193 1.00 96.00 96 ILE A CA 1
ATOM 761 C C . ILE A 1 96 ? -10.632 -2.128 -1.417 1.00 96.00 96 ILE A C 1
ATOM 763 O O . ILE A 1 96 ? -11.506 -2.846 -1.891 1.00 96.00 96 ILE A O 1
ATOM 767 N N . ILE A 1 97 ? -10.750 -1.566 -0.217 1.00 94.38 97 ILE A N 1
ATOM 768 C CA . ILE A 1 97 ? -11.853 -1.836 0.704 1.00 94.38 97 ILE A CA 1
ATOM 769 C C . ILE A 1 97 ? -12.644 -0.564 1.019 1.00 94.38 97 ILE A C 1
ATOM 771 O O . ILE A 1 97 ? -12.233 0.555 0.708 1.00 94.38 97 ILE A O 1
ATOM 775 N N . GLN A 1 98 ? -13.787 -0.729 1.678 1.00 90.88 98 GLN A N 1
ATOM 776 C CA . GLN A 1 98 ? -14.545 0.365 2.278 1.00 90.88 98 GLN A CA 1
ATOM 777 C C . GLN A 1 98 ? -14.247 0.417 3.781 1.00 90.88 98 GLN A C 1
ATOM 779 O O . GLN A 1 98 ? -14.405 -0.582 4.479 1.00 90.88 98 GLN A O 1
ATOM 784 N N . VAL A 1 99 ? -13.817 1.574 4.284 1.00 85.81 99 VAL A N 1
ATOM 785 C CA . VAL A 1 99 ? -13.483 1.786 5.701 1.00 85.81 99 VAL A CA 1
ATOM 786 C C . VAL A 1 99 ? -14.354 2.901 6.256 1.00 85.81 99 VAL A C 1
ATOM 788 O O . VAL A 1 99 ? -14.550 3.930 5.611 1.00 85.81 99 VAL A O 1
ATOM 791 N N . ILE A 1 100 ? -14.870 2.723 7.469 1.00 81.19 100 ILE A N 1
ATOM 792 C CA . ILE A 1 100 ? -15.570 3.796 8.175 1.00 81.19 100 ILE A CA 1
ATOM 793 C C . ILE A 1 100 ? -14.521 4.756 8.726 1.00 81.19 100 ILE A C 1
ATOM 795 O O . ILE A 1 100 ? -13.669 4.379 9.528 1.00 81.19 100 ILE A O 1
ATOM 799 N N . ASN A 1 101 ? -14.590 6.014 8.311 1.00 71.94 101 ASN A N 1
ATOM 800 C CA . ASN A 1 101 ? -13.755 7.061 8.866 1.00 71.94 101 ASN A CA 1
ATOM 801 C C . ASN A 1 101 ? -14.238 7.391 10.291 1.00 71.94 101 ASN A C 1
ATOM 803 O O . ASN A 1 101 ? -15.331 7.944 10.437 1.00 71.94 101 ASN A O 1
ATOM 807 N N . PRO A 1 102 ? -13.439 7.126 11.341 1.00 69.81 102 PRO A N 1
ATOM 808 C CA . PRO A 1 102 ? -13.899 7.251 12.723 1.00 69.81 102 PRO A CA 1
ATOM 809 C C . PRO A 1 102 ? -14.217 8.698 13.118 1.00 69.81 102 PRO A C 1
ATOM 811 O O . PRO A 1 102 ? -15.025 8.919 14.012 1.00 69.81 102 PRO A O 1
ATOM 814 N N . LYS A 1 103 ? -13.626 9.694 12.441 1.00 70.38 103 LYS A N 1
ATOM 815 C CA . LYS A 1 103 ? -13.900 11.112 12.717 1.00 70.38 103 LYS A CA 1
ATOM 816 C C . LYS A 1 103 ? -15.200 11.609 12.088 1.00 70.38 103 LYS A C 1
ATOM 818 O O . LYS A 1 103 ? -15.788 12.552 12.599 1.00 70.38 103 LYS A O 1
ATOM 823 N N . THR A 1 104 ? -15.618 11.037 10.957 1.00 72.81 104 THR A N 1
ATOM 824 C CA . THR A 1 104 ? -16.780 11.543 10.197 1.00 72.81 104 THR A CA 1
ATOM 825 C C . THR A 1 104 ? -17.956 10.572 10.152 1.00 72.81 104 THR A C 1
ATOM 827 O O . THR A 1 104 ? -19.027 10.952 9.690 1.00 72.81 104 THR A O 1
ATOM 830 N N . GLY A 1 105 ? -17.761 9.317 10.567 1.00 75.50 105 GLY A N 1
ATOM 831 C CA . GLY A 1 105 ? -18.741 8.236 10.442 1.00 75.50 105 GLY A CA 1
ATOM 832 C C . GLY A 1 105 ? -19.039 7.823 8.996 1.00 75.50 105 GLY A C 1
ATOM 833 O O . GLY A 1 105 ? -19.858 6.939 8.768 1.00 75.50 105 GLY A O 1
ATOM 834 N N . ARG A 1 106 ? -18.398 8.452 8.002 1.00 80.00 106 ARG A N 1
ATOM 835 C CA . ARG A 1 106 ? -18.635 8.181 6.583 1.00 80.00 106 ARG A CA 1
ATOM 836 C C . ARG A 1 106 ? -17.798 7.006 6.114 1.00 80.00 106 ARG A C 1
ATOM 838 O O . ARG A 1 106 ? -16.628 6.884 6.476 1.00 80.00 106 ARG A O 1
ATOM 845 N N . THR A 1 107 ? -18.377 6.206 5.232 1.00 84.38 107 THR A N 1
ATOM 846 C CA . THR A 1 107 ? -17.637 5.201 4.477 1.00 84.38 107 THR A CA 1
ATOM 847 C C . THR A 1 107 ? -16.740 5.887 3.450 1.00 84.38 107 THR A C 1
ATOM 849 O O . THR A 1 107 ? -17.196 6.731 2.675 1.00 84.38 107 THR A O 1
ATOM 852 N N . VAL A 1 108 ? -15.456 5.545 3.463 1.00 85.94 108 VAL A N 1
ATOM 853 C CA . VAL A 1 108 ? -14.443 6.050 2.535 1.00 85.94 108 VAL A CA 1
ATOM 854 C C . VAL A 1 108 ? -13.674 4.890 1.907 1.00 85.94 108 VAL A C 1
ATOM 856 O O . VAL A 1 108 ? -13.606 3.798 2.474 1.00 85.94 108 VAL A O 1
ATOM 859 N N . LYS A 1 109 ? -13.052 5.141 0.748 1.00 89.19 109 LYS A N 1
ATOM 860 C CA . LYS A 1 109 ? -12.090 4.207 0.149 1.00 89.19 109 LYS A CA 1
ATOM 861 C C . LYS A 1 109 ? -10.969 3.949 1.155 1.00 89.19 109 LYS A C 1
ATOM 863 O O . LYS A 1 109 ? -10.458 4.889 1.757 1.00 89.19 109 LYS A O 1
ATOM 868 N N . GLY A 1 110 ? -10.578 2.697 1.311 1.00 92.44 110 GLY A N 1
ATOM 869 C CA . GLY A 1 110 ? -9.395 2.285 2.042 1.00 92.44 110 GLY A CA 1
ATOM 870 C C . GLY A 1 110 ? -8.573 1.297 1.233 1.00 92.44 110 GLY A C 1
ATOM 871 O O . GLY A 1 110 ? -8.999 0.805 0.189 1.00 92.44 110 GLY A O 1
ATOM 872 N N . THR A 1 111 ? -7.382 1.018 1.734 1.00 96.12 111 THR A N 1
ATOM 873 C CA . THR A 1 111 ? -6.441 0.076 1.132 1.00 96.12 111 THR A CA 1
ATOM 874 C C . THR A 1 111 ? -6.009 -0.894 2.199 1.00 96.12 111 THR A C 1
ATOM 876 O O . THR A 1 111 ? -5.652 -0.455 3.292 1.00 96.12 111 THR A O 1
ATOM 879 N N . LYS A 1 112 ? -6.049 -2.186 1.888 1.00 97.31 112 LYS A N 1
ATOM 880 C CA . LYS A 1 112 ? -5.665 -3.268 2.788 1.00 97.31 112 LYS A CA 1
ATOM 881 C C . LYS A 1 112 ? -4.541 -4.084 2.168 1.00 97.31 112 LYS A C 1
ATOM 883 O O . LYS A 1 112 ? -4.678 -4.551 1.046 1.00 97.31 112 LYS A O 1
ATOM 888 N N . LEU A 1 113 ? -3.452 -4.272 2.902 1.00 98.06 113 LEU A N 1
ATOM 889 C CA . LEU A 1 113 ? -2.379 -5.180 2.512 1.00 98.06 113 LEU A CA 1
ATOM 890 C C . LEU A 1 113 ? -2.870 -6.628 2.621 1.00 98.06 113 LEU A C 1
ATOM 892 O O . LEU A 1 113 ? -3.442 -7.017 3.643 1.00 98.06 113 LEU A O 1
ATOM 896 N N . LEU A 1 114 ? -2.685 -7.407 1.557 1.00 98.12 114 LEU A N 1
ATOM 897 C CA . LEU A 1 114 ? -3.099 -8.808 1.525 1.00 98.12 114 LEU A CA 1
ATOM 898 C C . LEU A 1 114 ? -2.197 -9.663 2.419 1.00 98.12 114 LEU A C 1
ATOM 900 O O . LEU A 1 114 ? -1.012 -9.379 2.565 1.00 98.12 114 LEU A O 1
ATOM 904 N N . GLN A 1 115 ? -2.756 -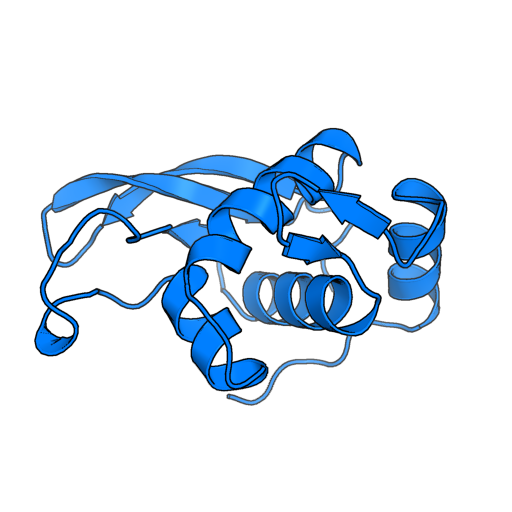10.733 2.993 1.00 96.94 115 GLN A N 1
ATOM 905 C CA . GLN A 1 115 ? -2.093 -11.559 4.012 1.00 96.94 115 GLN A CA 1
ATOM 906 C C . GLN A 1 115 ? -0.734 -12.114 3.557 1.00 96.94 115 GLN A C 1
ATOM 908 O O . GLN A 1 115 ? 0.216 -12.119 4.335 1.00 96.94 115 GLN A O 1
ATOM 913 N N . GLU A 1 116 ? -0.6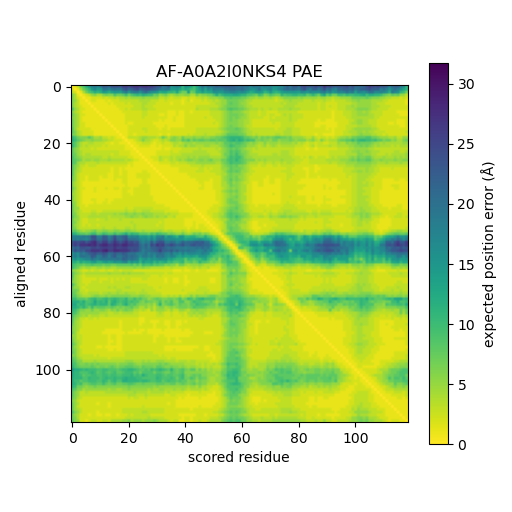28 -12.540 2.299 1.00 96.56 116 GLU A N 1
ATOM 914 C CA . GLU A 1 116 ? 0.612 -13.051 1.694 1.00 96.56 116 GLU A CA 1
ATOM 915 C C . GLU A 1 116 ? 1.733 -11.997 1.590 1.00 96.56 116 GLU A C 1
ATOM 917 O O . GLU A 1 116 ? 2.898 -12.352 1.438 1.00 96.56 116 GLU A O 1
ATOM 922 N N . TRP A 1 117 ? 1.389 -10.713 1.732 1.00 97.31 117 TRP A N 1
ATOM 923 C CA . TRP A 1 117 ? 2.304 -9.572 1.715 1.00 97.31 117 TRP A CA 1
ATOM 924 C C . TRP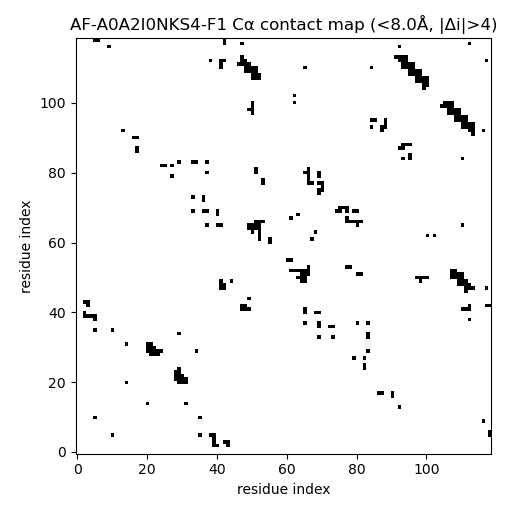 A 1 117 ? 2.518 -8.946 3.100 1.00 97.31 117 TRP A C 1
ATOM 926 O O . TRP A 1 117 ? 3.129 -7.883 3.191 1.00 97.31 117 TRP A O 1
ATOM 936 N N . THR A 1 118 ? 2.022 -9.572 4.173 1.00 95.88 118 THR A N 1
ATOM 937 C CA . THR A 1 118 ? 2.211 -9.111 5.563 1.00 95.88 118 THR A CA 1
ATOM 938 C C . THR A 1 118 ? 3.412 -9.782 6.233 1.00 95.88 118 THR A C 1
ATOM 940 O O . THR A 1 118 ? 3.796 -10.888 5.851 1.00 95.88 118 THR A O 1
ATOM 943 N N . TRP A 1 119 ? 4.001 -9.120 7.236 1.00 94.94 119 TRP A N 1
ATOM 944 C CA . TRP A 1 119 ? 5.121 -9.639 8.036 1.00 94.94 119 TRP A CA 1
ATOM 945 C C . TRP A 1 119 ? 5.115 -9.125 9.477 1.00 94.94 119 TRP A C 1
ATOM 947 O O . TRP A 1 119 ? 4.528 -8.045 9.734 1.00 94.94 119 TRP A O 1
#

Nearest PDB structures (foldseek):
  6kf9-assembly1_G  TM=6.418E-01  e=5.202E-03  Thermococcus kodakarensis KOD1
  6xjf-assembly3_C  TM=7.360E-01  e=1.907E-02  Pyrococcus furiosus DSM 3638
  6pln-assembly2_B  TM=7.040E-01  e=1.471E-02  Pyrococcus furiosus
  2p4w-assembly1_A  TM=7.042E-01  e=2.473E-02  Pyrococcus furiosus
  6xjf-assembly4_D  TM=7.247E-01  e=6.550E-02  Pyrococcus furiosus DSM 3638

Mean predicted aligned error: 4.84 Å

Sequence (119 aa):
MNHTPIPPNLLNDAYNRIGGLPFKHRGIMINRELIKATMEILNAESNKSLPQNHRNVVWENTPDGLDKRIKESLNTDQRRANIISDVLEEAGIVEIIQVINPKTGRTVKGTKLLQEWTW

Foldseek 3Di:
DDFDFFDPVLLVVLDVLLDDPFDDDPRDTDHSVLLRQLQSVLLPDPQSKFFQQVPDPDPVQRDDGSLVSSCVVVVDHSVSSVRVLVSCVVSVQKDWDWDQDPSPRDTGIMIHGDPVSHD

Radius of gyration: 13.51 Å; Cα contacts (8 Å, |Δi|>4): 182; chains: 1; bounding box: 33×34×29 Å

Solvent-accessible surface area (backbone atoms only — not comparable to full-atom values): 7015 Å² total; per-residue (Å²): 131,90,57,66,78,73,54,70,67,63,51,49,50,51,51,62,58,62,44,78,76,66,42,77,55,98,87,40,80,48,38,71,65,62,53,51,51,53,52,28,57,26,49,62,35,94,80,16,46,34,38,49,53,90,84,55,98,43,81,92,68,49,62,90,24,44,21,55,51,50,16,68,76,64,76,51,67,51,69,49,40,65,54,52,49,53,54,34,33,76,46,69,46,31,44,82,43,80,32,70,36,88,91,76,72,44,79,33,56,20,43,26,56,35,75,93,73,54,125

pLDDT: mean 87.76, std 13.04, range [45.97, 98.31]